Protein AF-A0A958TNN3-F1 (afdb_monomer)

Solvent-accessible surface area (backbone atoms only — not comparable to full-atom values): 6630 Å² total; per-residue (Å²): 135,54,56,41,60,51,41,46,72,66,42,36,44,58,46,66,80,35,50,41,25,40,61,82,71,42,80,52,83,67,46,74,54,96,65,34,37,30,44,76,49,73,56,97,86,42,83,44,62,35,40,52,51,54,35,38,40,34,75,74,53,40,75,60,59,73,69,31,74,46,78,38,40,76,84,70,42,66,66,56,28,19,56,88,32,54,47,78,39,71,57,90,70,75,82,78,76,78,75,76,73,80,76,81,81,79,82,81,133

Secondary structure (DSSP, 8-state):
--HHHHHHHTT-EE-TTS-EE-TTSPBPPPEEETTEEEEEEEETTEEEEEEHHHHHHHHHHGGGGGSEEEEEETTS-SS---TTTEEEEE----------PPP------

Sequence (109 aa):
MRNEEFAYREGFRVTREGKVYSDKNLPLSVCSDNKKERIYFYINGLRNYFYTGRLQAYQKYGKKLYDVRYIVYKNRDVTDCSYDNIGLKPNYGIKQVIINKPEEVAFER

Structure (mmCIF, N/CA/C/O backbone):
data_AF-A0A958TNN3-F1
#
_entry.id   AF-A0A958TNN3-F1
#
loop_
_atom_site.group_PDB
_atom_site.id
_atom_site.type_symbol
_atom_site.label_atom_id
_atom_site.label_alt_id
_atom_site.label_comp_id
_atom_site.label_asym_id
_atom_site.label_entity_id
_atom_site.label_seq_id
_atom_site.pdbx_PDB_ins_code
_atom_site.Cartn_x
_atom_site.Cartn_y
_atom_site.Cartn_z
_atom_site.occupancy
_atom_site.B_iso_or_equiv
_atom_site.auth_seq_id
_atom_site.auth_comp_id
_atom_site.auth_asym_id
_atom_site.auth_atom_id
_atom_site.pdbx_PDB_model_num
ATOM 1 N N . MET A 1 1 ? -4.807 -13.871 7.042 1.00 76.44 1 MET A N 1
ATOM 2 C CA . MET A 1 1 ? -5.002 -12.696 6.163 1.00 76.44 1 MET A CA 1
ATOM 3 C C . MET A 1 1 ? -3.866 -11.725 6.419 1.00 76.44 1 MET A C 1
ATOM 5 O O . MET A 1 1 ? -3.532 -11.547 7.584 1.00 76.44 1 MET A O 1
ATOM 9 N N . ARG A 1 2 ? -3.224 -11.165 5.385 1.00 90.38 2 ARG A N 1
ATOM 10 C CA . ARG A 1 2 ? -2.142 -10.180 5.590 1.00 90.38 2 ARG A CA 1
ATOM 11 C C . ARG A 1 2 ? -2.707 -8.767 5.742 1.00 90.38 2 ARG A C 1
ATOM 13 O O . ARG A 1 2 ? -3.801 -8.486 5.262 1.00 90.38 2 ARG A O 1
ATOM 20 N N . ASN A 1 3 ? -1.941 -7.878 6.371 1.00 93.31 3 ASN A N 1
ATOM 21 C CA . ASN A 1 3 ? -2.390 -6.524 6.706 1.00 93.31 3 ASN A CA 1
ATOM 22 C C . ASN A 1 3 ? -2.782 -5.700 5.471 1.00 93.31 3 ASN A C 1
ATOM 24 O O . ASN A 1 3 ? -3.783 -4.998 5.522 1.00 93.31 3 ASN A O 1
ATOM 28 N N . GLU A 1 4 ? -2.057 -5.813 4.353 1.00 94.12 4 GLU A N 1
ATOM 29 C CA . GLU A 1 4 ? -2.420 -5.137 3.097 1.00 94.12 4 GLU A CA 1
ATOM 30 C C . GLU A 1 4 ? -3.733 -5.641 2.471 1.00 94.12 4 GLU A C 1
ATOM 32 O O . GLU A 1 4 ? -4.488 -4.845 1.924 1.00 94.12 4 GLU A O 1
ATOM 37 N N . GLU A 1 5 ? -4.026 -6.940 2.572 1.00 95.44 5 GLU A N 1
ATOM 38 C CA . GLU A 1 5 ? -5.279 -7.524 2.071 1.00 95.44 5 GLU A CA 1
ATOM 39 C C . GLU A 1 5 ? -6.456 -7.085 2.934 1.00 95.44 5 GLU A C 1
ATOM 41 O O . GLU A 1 5 ? -7.492 -6.685 2.406 1.00 95.44 5 GLU A O 1
ATOM 46 N N . PHE A 1 6 ? -6.271 -7.095 4.256 1.00 94.50 6 PHE A N 1
ATOM 47 C CA . PHE A 1 6 ? -7.255 -6.557 5.184 1.00 94.50 6 PHE A CA 1
ATOM 48 C C . PHE A 1 6 ? -7.507 -5.073 4.902 1.00 94.50 6 PHE A C 1
ATOM 50 O O . PHE A 1 6 ? -8.640 -4.696 4.641 1.00 94.50 6 PHE A O 1
ATOM 57 N N . ALA A 1 7 ? -6.461 -4.243 4.863 1.00 93.75 7 ALA A N 1
ATOM 58 C CA . ALA A 1 7 ? -6.592 -2.810 4.610 1.00 93.75 7 ALA A CA 1
ATOM 59 C C . ALA A 1 7 ? -7.303 -2.518 3.279 1.00 93.75 7 ALA A C 1
ATOM 61 O O . ALA A 1 7 ? -8.204 -1.684 3.230 1.00 93.75 7 ALA A O 1
ATOM 62 N N . TYR A 1 8 ? -6.960 -3.241 2.208 1.00 95.31 8 TYR A N 1
ATOM 63 C CA . TYR A 1 8 ? -7.662 -3.105 0.935 1.00 95.31 8 TYR A CA 1
ATOM 64 C C . TYR A 1 8 ? -9.148 -3.473 1.053 1.00 95.31 8 TYR A C 1
ATOM 66 O O . TYR A 1 8 ? -10.007 -2.767 0.521 1.00 95.31 8 TYR A O 1
ATOM 74 N N . ARG A 1 9 ? -9.481 -4.547 1.772 1.00 94.62 9 ARG A N 1
ATOM 75 C CA . ARG A 1 9 ? -10.875 -4.940 2.002 1.00 94.62 9 ARG A CA 1
ATOM 76 C C . ARG A 1 9 ? -11.646 -3.905 2.822 1.00 94.62 9 ARG A C 1
ATOM 78 O O . ARG A 1 9 ? -12.781 -3.610 2.473 1.00 94.62 9 ARG A O 1
ATOM 85 N N . GLU A 1 10 ? -11.019 -3.318 3.837 1.00 91.75 10 GLU A N 1
ATOM 86 C CA . GLU A 1 10 ? -11.618 -2.261 4.663 1.00 91.75 10 GLU A CA 1
ATOM 87 C C . GLU A 1 10 ? -11.725 -0.908 3.937 1.00 91.75 10 GLU A C 1
ATOM 89 O O . GLU A 1 10 ? -12.218 0.050 4.511 1.00 91.75 10 GLU A O 1
ATOM 94 N N . GLY A 1 11 ? -11.279 -0.802 2.680 1.00 93.94 11 GLY A N 1
ATOM 95 C CA . GLY A 1 11 ? -11.476 0.396 1.858 1.00 93.94 11 GLY A CA 1
ATOM 96 C C . GLY A 1 11 ? -10.268 1.325 1.758 1.00 93.94 11 GLY A C 1
ATOM 97 O O . GLY A 1 11 ? -10.347 2.330 1.059 1.00 93.94 11 GLY A O 1
ATOM 98 N N . PHE A 1 12 ? -9.124 0.984 2.356 1.00 94.50 12 PHE A N 1
ATOM 99 C CA . PHE A 1 12 ? -7.901 1.765 2.162 1.00 94.50 12 PHE A CA 1
ATOM 100 C C . PHE A 1 12 ? -7.426 1.654 0.715 1.00 94.50 12 PHE A C 1
ATOM 102 O O . PHE A 1 12 ? -7.398 0.562 0.131 1.00 94.50 12 PHE A O 1
ATOM 109 N N . ARG A 1 13 ? -7.029 2.783 0.129 1.00 95.62 13 ARG A N 1
ATOM 110 C CA . ARG A 1 13 ? -6.560 2.852 -1.257 1.00 95.62 13 ARG A CA 1
ATOM 111 C C . ARG A 1 13 ? -5.266 3.635 -1.371 1.00 95.62 13 ARG A C 1
ATOM 113 O O . ARG A 1 13 ? -5.015 4.553 -0.597 1.00 95.62 13 ARG A O 1
ATOM 120 N N . VAL A 1 14 ? -4.457 3.277 -2.362 1.00 95.62 14 VAL A N 1
ATOM 121 C CA . VAL A 1 14 ? -3.286 4.059 -2.780 1.00 95.62 14 VAL A CA 1
ATOM 122 C C . VAL A 1 14 ? -3.538 4.609 -4.181 1.00 95.62 14 VAL A C 1
ATOM 124 O O . VAL A 1 14 ? -3.991 3.872 -5.059 1.00 95.62 14 VAL A O 1
ATOM 127 N N . THR A 1 15 ? -3.285 5.897 -4.400 1.00 96.19 15 THR A N 1
ATOM 128 C CA . THR A 1 15 ? -3.455 6.517 -5.721 1.00 96.19 15 THR A CA 1
ATOM 129 C C . THR A 1 15 ? -2.345 6.100 -6.682 1.00 96.19 15 THR A C 1
ATOM 131 O O . THR A 1 15 ? -1.383 5.417 -6.313 1.00 96.19 15 THR A O 1
ATOM 134 N N . ARG A 1 16 ? -2.449 6.518 -7.949 1.00 96.12 16 ARG A N 1
ATOM 135 C CA . ARG A 1 16 ? -1.391 6.258 -8.934 1.00 96.12 16 ARG A CA 1
ATOM 136 C C . ARG A 1 16 ? -0.070 6.919 -8.549 1.00 96.12 16 ARG A C 1
ATOM 138 O O . ARG A 1 16 ? 0.980 6.358 -8.834 1.00 9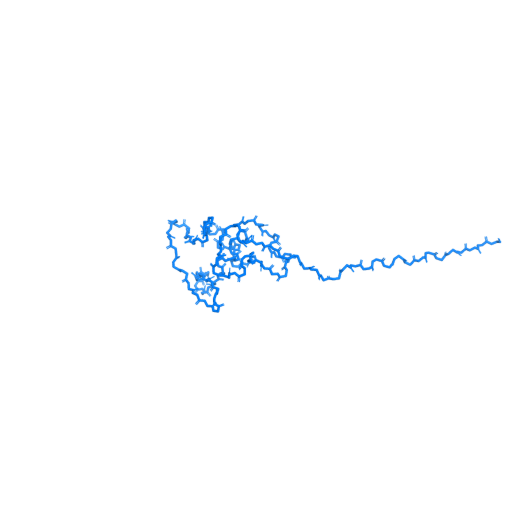6.12 16 ARG A O 1
ATOM 145 N N . GLU A 1 17 ? -0.127 8.042 -7.848 1.00 95.00 17 GLU A N 1
ATOM 146 C CA . GLU A 1 17 ? 1.014 8.835 -7.385 1.00 95.00 17 GLU A CA 1
ATOM 147 C C . GLU A 1 17 ? 1.592 8.328 -6.054 1.00 95.00 17 GLU A C 1
ATOM 149 O O . GLU A 1 17 ? 2.576 8.876 -5.575 1.00 95.00 17 GLU A O 1
ATOM 154 N N . GLY A 1 18 ? 0.994 7.300 -5.436 1.00 92.62 18 GLY A N 1
ATOM 155 C CA . GLY A 1 18 ? 1.485 6.723 -4.180 1.00 92.62 18 GLY A CA 1
ATOM 156 C C . GLY A 1 18 ? 0.881 7.321 -2.905 1.00 92.62 18 GLY A C 1
ATOM 157 O O . GLY A 1 18 ? 1.323 6.974 -1.815 1.00 92.62 18 GLY A O 1
ATOM 158 N N . LYS A 1 19 ? -0.149 8.174 -2.998 1.00 93.06 19 LYS A N 1
ATOM 159 C CA . LYS A 1 19 ? -0.817 8.752 -1.817 1.00 93.06 19 LYS A CA 1
ATOM 160 C C . LYS A 1 19 ? -1.828 7.780 -1.220 1.00 93.06 19 LYS A C 1
ATOM 162 O O . LYS A 1 19 ? -2.573 7.148 -1.964 1.00 93.06 19 LYS A O 1
ATOM 167 N N . VAL A 1 20 ? -1.894 7.686 0.109 1.00 93.38 20 VAL A N 1
ATOM 168 C CA . VAL A 1 20 ? -2.822 6.779 0.806 1.00 93.38 20 VAL A CA 1
ATOM 169 C C . VAL A 1 20 ? -4.090 7.505 1.233 1.00 93.38 20 VAL A C 1
ATOM 171 O O . VAL A 1 20 ? -4.030 8.599 1.789 1.00 93.38 20 VAL A O 1
ATOM 174 N N . TYR A 1 21 ? -5.226 6.852 1.022 1.00 94.31 21 TYR A N 1
ATOM 175 C CA . TYR A 1 21 ? -6.543 7.287 1.460 1.00 94.31 21 TYR A CA 1
ATOM 176 C C . TYR A 1 21 ? -7.188 6.207 2.329 1.00 94.31 21 TYR A C 1
ATOM 178 O O . TYR A 1 21 ? -7.007 5.009 2.084 1.00 94.31 21 TYR A O 1
ATOM 186 N N . SER A 1 22 ? -7.922 6.630 3.358 1.00 91.25 22 SER A N 1
ATOM 187 C CA . SER A 1 22 ? -8.736 5.726 4.171 1.00 91.25 22 SER A CA 1
ATOM 188 C C . SER A 1 22 ? -10.012 5.301 3.435 1.00 91.25 22 SER A C 1
ATOM 190 O O . SER A 1 22 ? -10.346 5.826 2.374 1.00 91.25 22 SER A O 1
ATOM 192 N N . ASP A 1 23 ? -10.755 4.392 4.055 1.00 88.56 23 ASP A N 1
ATOM 193 C CA . ASP A 1 23 ? -12.129 3.992 3.719 1.00 88.56 23 ASP A CA 1
ATOM 194 C C . ASP A 1 23 ? -13.105 5.159 3.465 1.00 88.56 23 ASP A C 1
ATOM 196 O O . ASP A 1 23 ? -14.029 5.051 2.663 1.00 88.56 23 ASP A O 1
ATOM 200 N N . LYS A 1 24 ? -12.877 6.300 4.120 1.00 89.44 24 LYS A N 1
ATOM 201 C CA . LYS A 1 24 ? -13.671 7.532 4.015 1.00 89.44 24 LYS A CA 1
ATOM 202 C C . LYS A 1 24 ? -13.140 8.512 2.969 1.00 89.44 24 LYS A C 1
ATOM 204 O O . LYS A 1 24 ? -13.526 9.677 2.985 1.00 89.44 24 LYS A O 1
ATOM 209 N N . ASN A 1 25 ? -12.228 8.081 2.094 1.00 87.44 25 ASN A N 1
ATOM 210 C CA . ASN A 1 25 ? -11.525 8.944 1.139 1.00 87.44 25 ASN A CA 1
ATOM 211 C C . ASN A 1 25 ? -10.800 10.130 1.802 1.00 87.44 25 ASN A C 1
ATOM 213 O O . ASN A 1 25 ? -10.609 11.178 1.185 1.00 87.44 25 ASN A O 1
ATOM 217 N N . LEU A 1 26 ? -10.358 9.966 3.050 1.00 89.69 26 LEU A N 1
ATOM 218 C CA . LEU A 1 26 ? -9.529 10.958 3.726 1.00 89.69 26 LEU A CA 1
ATOM 219 C C . LEU A 1 26 ? -8.052 10.663 3.452 1.00 89.69 26 LEU A C 1
ATOM 221 O O . LEU A 1 26 ? -7.642 9.509 3.610 1.00 89.69 26 LEU A O 1
ATOM 225 N N . PRO A 1 27 ? -7.245 11.664 3.057 1.00 89.88 27 PRO A N 1
ATOM 226 C CA . PRO A 1 27 ? -5.815 11.467 2.881 1.00 89.88 27 PRO A CA 1
ATOM 227 C C . PRO A 1 27 ? -5.178 11.122 4.229 1.00 89.88 27 PRO A C 1
ATOM 229 O O . PRO A 1 27 ? -5.442 11.773 5.242 1.00 89.88 27 PRO A O 1
ATOM 232 N N . LEU A 1 28 ? -4.336 10.094 4.242 1.00 89.56 28 LEU A N 1
ATOM 233 C CA . LEU A 1 28 ? -3.627 9.658 5.437 1.00 89.56 28 LEU A CA 1
ATOM 234 C C . LEU A 1 28 ? -2.175 10.116 5.393 1.00 89.56 28 LEU A C 1
ATOM 236 O O . LEU A 1 28 ? -1.465 9.898 4.411 1.00 89.56 28 LEU A O 1
ATOM 240 N N . SER A 1 29 ? -1.720 10.693 6.501 1.00 81.44 29 SER A N 1
ATOM 241 C CA . SER A 1 29 ? -0.303 10.961 6.712 1.00 81.44 29 SER A CA 1
ATOM 242 C C . SER A 1 29 ? 0.445 9.648 6.920 1.00 81.44 29 SER A C 1
ATOM 244 O O . SER A 1 29 ? 0.087 8.834 7.773 1.00 81.44 29 SER A O 1
ATOM 246 N N . VAL A 1 30 ? 1.505 9.454 6.144 1.00 82.75 30 VAL A N 1
ATOM 247 C CA . VAL A 1 30 ? 2.400 8.304 6.267 1.00 82.75 30 VAL A CA 1
ATOM 248 C C . VAL A 1 30 ? 3.439 8.556 7.354 1.00 82.75 30 VAL A C 1
ATOM 250 O O . VAL A 1 30 ? 4.014 9.639 7.454 1.00 82.75 30 VAL A O 1
ATOM 253 N N . CYS A 1 31 ? 3.720 7.540 8.166 1.00 79.69 31 CYS A N 1
ATOM 254 C CA . CYS A 1 31 ? 4.904 7.550 9.014 1.00 79.69 31 CYS A CA 1
ATOM 255 C C . CYS A 1 31 ? 6.057 6.920 8.232 1.00 79.69 31 CYS A C 1
ATOM 257 O O . CYS A 1 31 ? 5.921 5.795 7.751 1.00 79.69 31 CYS A O 1
ATOM 259 N N . SER A 1 32 ? 7.198 7.599 8.136 1.00 78.25 32 SER A N 1
ATOM 260 C CA . SER A 1 32 ? 8.409 6.992 7.578 1.00 78.25 32 SER A CA 1
ATOM 261 C C . SER A 1 32 ? 9.151 6.218 8.667 1.00 78.25 32 SER A C 1
ATOM 263 O O . SER A 1 32 ? 9.405 6.743 9.749 1.00 78.25 32 SER A O 1
ATOM 265 N N . ASP A 1 33 ? 9.479 4.959 8.398 1.00 74.12 33 ASP A N 1
ATOM 266 C CA . ASP A 1 33 ? 10.366 4.143 9.226 1.00 74.12 33 ASP A CA 1
ATOM 267 C C . ASP A 1 33 ? 11.356 3.414 8.322 1.00 74.12 33 ASP A C 1
ATOM 269 O O . ASP A 1 33 ? 10.951 2.723 7.386 1.00 74.12 33 ASP A O 1
ATOM 273 N N . ASN A 1 34 ? 12.656 3.585 8.567 1.00 73.38 34 ASN A N 1
ATOM 274 C CA . ASN A 1 34 ? 13.716 3.039 7.714 1.00 73.38 34 ASN A CA 1
ATOM 275 C C . ASN A 1 34 ? 13.502 3.344 6.215 1.00 73.38 34 ASN A C 1
ATOM 277 O O . ASN A 1 34 ? 13.676 2.473 5.360 1.00 73.38 34 ASN A O 1
ATOM 281 N N . LYS A 1 35 ? 13.094 4.586 5.906 1.00 80.19 35 LYS A N 1
ATOM 282 C CA . LYS A 1 35 ? 12.750 5.081 4.556 1.00 80.19 35 LYS A CA 1
ATOM 283 C C . LYS A 1 35 ? 11.522 4.420 3.919 1.00 80.19 35 LYS A C 1
ATOM 285 O O . LYS A 1 35 ? 11.262 4.639 2.745 1.00 80.19 35 LYS A O 1
ATOM 290 N N . LYS A 1 36 ? 10.762 3.610 4.654 1.00 81.12 36 LYS A N 1
ATOM 291 C CA . LYS A 1 36 ? 9.523 3.008 4.160 1.00 81.12 36 LYS A CA 1
ATOM 292 C C . LYS A 1 36 ? 8.332 3.693 4.794 1.00 81.12 36 LYS A C 1
ATOM 294 O O . LYS A 1 36 ? 8.241 3.813 6.013 1.00 81.12 36 LYS A O 1
ATOM 299 N N . GLU A 1 37 ? 7.390 4.074 3.953 1.00 87.06 37 GLU A N 1
ATOM 300 C CA . GLU A 1 37 ? 6.124 4.636 4.391 1.00 87.06 37 GLU A CA 1
ATOM 301 C C . GLU A 1 37 ? 5.221 3.537 4.952 1.00 87.06 37 GLU A C 1
ATOM 303 O O . GLU A 1 37 ? 4.961 2.529 4.285 1.00 87.06 37 GLU A O 1
ATOM 308 N N . ARG A 1 38 ? 4.749 3.721 6.188 1.00 90.00 38 ARG A N 1
ATOM 309 C CA . ARG A 1 38 ? 3.787 2.837 6.848 1.00 90.00 38 ARG A CA 1
ATOM 310 C C . ARG A 1 38 ? 2.580 3.605 7.366 1.00 90.00 38 ARG A C 1
ATOM 312 O O . ARG A 1 38 ? 2.690 4.752 7.798 1.00 90.00 38 ARG A O 1
ATOM 319 N N . ILE A 1 39 ? 1.450 2.913 7.380 1.00 90.62 39 ILE A N 1
ATOM 320 C CA . ILE A 1 39 ? 0.184 3.378 7.940 1.00 90.62 39 ILE A CA 1
ATOM 321 C C . ILE A 1 39 ? -0.222 2.430 9.054 1.00 90.62 39 ILE A C 1
ATOM 323 O O . ILE A 1 39 ? -0.161 1.209 8.889 1.00 90.62 39 ILE A O 1
ATOM 327 N N . TYR A 1 40 ? -0.635 3.003 10.180 1.00 90.81 40 TYR A N 1
ATOM 328 C CA . TYR A 1 40 ? -1.184 2.259 11.303 1.00 90.81 40 TYR A CA 1
ATOM 329 C C . TYR A 1 40 ? -2.704 2.216 11.231 1.00 90.81 40 TYR A C 1
ATOM 331 O O . TYR A 1 40 ? -3.350 3.192 10.863 1.00 90.81 40 TYR A O 1
ATOM 339 N N . PHE A 1 41 ? -3.265 1.086 11.629 1.00 88.62 41 PHE A N 1
ATOM 340 C CA . PHE A 1 41 ? -4.700 0.882 11.750 1.00 88.62 41 PHE A CA 1
ATOM 341 C C . PHE A 1 41 ? -4.970 -0.095 12.895 1.00 88.62 41 PHE A C 1
ATOM 343 O O . PHE A 1 41 ? -4.053 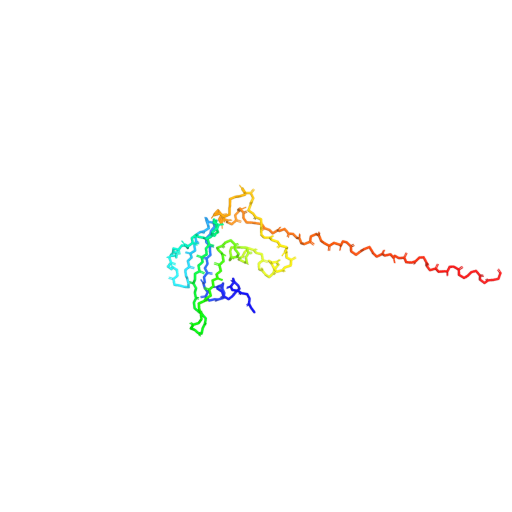-0.760 13.378 1.00 88.62 41 PHE A O 1
ATOM 350 N N . TYR A 1 42 ? -6.213 -0.172 13.358 1.00 88.62 42 TYR A N 1
ATOM 351 C CA . TYR A 1 42 ? -6.585 -1.042 14.470 1.00 88.62 42 TYR A CA 1
ATOM 352 C C . TYR A 1 42 ? -7.461 -2.189 13.977 1.00 88.62 42 TYR A C 1
ATOM 354 O O . TYR A 1 42 ? -8.395 -1.974 13.211 1.00 88.62 42 TYR A O 1
ATOM 362 N N . ILE A 1 43 ? -7.162 -3.401 14.440 1.00 86.19 43 ILE A N 1
ATOM 363 C CA . ILE A 1 43 ? -7.999 -4.590 14.245 1.00 86.19 43 ILE A CA 1
ATOM 364 C C . ILE A 1 43 ? -8.330 -5.112 15.636 1.00 86.19 43 ILE A C 1
ATOM 366 O O . ILE A 1 43 ? -7.416 -5.480 16.370 1.00 86.19 43 ILE A O 1
ATOM 370 N N . ASN A 1 44 ? -9.610 -5.133 16.014 1.00 88.25 44 ASN A N 1
ATOM 371 C CA . ASN A 1 44 ? -10.062 -5.619 17.327 1.00 88.25 44 ASN A CA 1
ATOM 372 C C . ASN A 1 44 ? -9.274 -5.003 18.505 1.00 88.25 44 ASN A C 1
ATOM 374 O O . ASN A 1 44 ? -8.845 -5.704 19.415 1.00 88.25 44 ASN A O 1
ATOM 378 N N . GLY A 1 45 ? -9.008 -3.693 18.446 1.00 88.56 45 GLY A N 1
ATOM 379 C CA . GLY A 1 45 ? -8.239 -2.968 19.467 1.00 88.56 45 GLY A CA 1
ATOM 380 C C . GLY A 1 45 ? -6.715 -3.132 19.392 1.00 88.56 45 GLY A C 1
ATOM 381 O O . GLY A 1 45 ? -5.995 -2.410 20.075 1.00 88.56 45 GLY A O 1
ATOM 382 N N . LEU A 1 46 ? -6.192 -4.007 18.530 1.00 91.44 46 LEU A N 1
ATOM 383 C CA . LEU A 1 46 ? -4.753 -4.202 18.346 1.00 91.44 46 LEU A CA 1
ATOM 384 C C . LEU A 1 46 ? -4.209 -3.316 17.224 1.00 91.44 46 LEU A C 1
ATOM 386 O O . LEU A 1 46 ? -4.742 -3.297 16.109 1.00 91.44 46 LEU A O 1
ATOM 390 N N . ARG A 1 47 ? -3.108 -2.609 17.505 1.00 91.81 47 ARG A N 1
ATOM 391 C CA . ARG A 1 47 ? -2.429 -1.755 16.525 1.00 91.81 47 ARG A CA 1
ATOM 392 C C . ARG A 1 47 ? -1.678 -2.610 15.505 1.00 91.8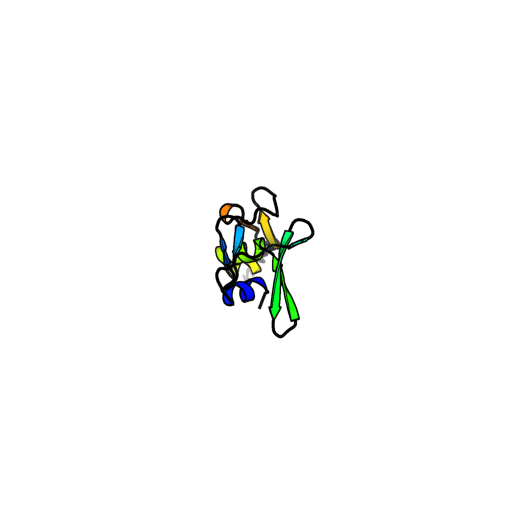1 47 ARG A C 1
ATOM 394 O O . ARG A 1 47 ? -0.724 -3.305 15.836 1.00 91.81 47 ARG A O 1
ATOM 401 N N . ASN A 1 48 ? -2.081 -2.494 14.252 1.00 91.69 48 ASN A N 1
ATOM 402 C CA . ASN A 1 48 ? -1.476 -3.130 13.092 1.00 91.69 48 ASN A CA 1
ATOM 403 C C . ASN A 1 48 ? -0.906 -2.066 12.153 1.00 91.69 48 ASN A C 1
ATOM 405 O O . ASN A 1 48 ? -1.161 -0.871 12.313 1.00 91.69 48 ASN A O 1
ATOM 409 N N . TYR A 1 49 ? -0.106 -2.489 11.176 1.00 92.50 49 TYR A N 1
ATOM 410 C CA . TYR A 1 49 ? 0.401 -1.592 10.145 1.00 92.50 49 TYR A CA 1
ATOM 411 C C . TYR A 1 49 ? 0.569 -2.294 8.803 1.00 92.50 49 TYR A C 1
ATOM 413 O O . TYR A 1 49 ? 0.766 -3.509 8.738 1.00 92.50 49 TYR A O 1
ATOM 421 N N . PHE A 1 50 ? 0.530 -1.518 7.729 1.00 92.56 50 PHE A N 1
ATOM 422 C CA . PHE A 1 50 ? 0.969 -1.945 6.405 1.00 92.56 50 PHE A CA 1
ATOM 423 C C . PHE A 1 50 ? 1.927 -0.904 5.824 1.00 92.56 50 PHE A C 1
ATOM 425 O O . PHE A 1 50 ? 1.903 0.263 6.211 1.00 92.56 50 PHE A O 1
ATOM 432 N N . TYR A 1 51 ? 2.776 -1.331 4.891 1.00 93.94 51 TYR A N 1
ATOM 433 C CA . TYR A 1 51 ? 3.612 -0.415 4.114 1.00 93.94 51 TYR A CA 1
ATOM 434 C C . TYR A 1 51 ? 2.857 0.061 2.875 1.00 93.94 51 TYR A C 1
ATOM 436 O O . TYR A 1 51 ? 2.246 -0.767 2.193 1.00 93.94 51 TYR A O 1
ATOM 444 N N . THR A 1 52 ? 2.956 1.347 2.534 1.00 94.75 52 THR A N 1
ATOM 445 C CA . THR A 1 52 ? 2.291 1.937 1.359 1.00 94.75 52 THR A CA 1
ATOM 446 C C . THR A 1 52 ? 2.611 1.156 0.084 1.00 94.75 52 THR A C 1
ATOM 448 O O . THR A 1 52 ? 1.707 0.729 -0.632 1.00 94.75 52 THR A O 1
ATOM 451 N N . GLY A 1 53 ? 3.891 0.836 -0.139 1.00 94.50 53 GLY A N 1
ATOM 452 C CA . GLY A 1 53 ? 4.318 0.043 -1.294 1.00 94.50 53 GLY A CA 1
ATOM 453 C C . GLY A 1 53 ? 3.734 -1.376 -1.326 1.00 94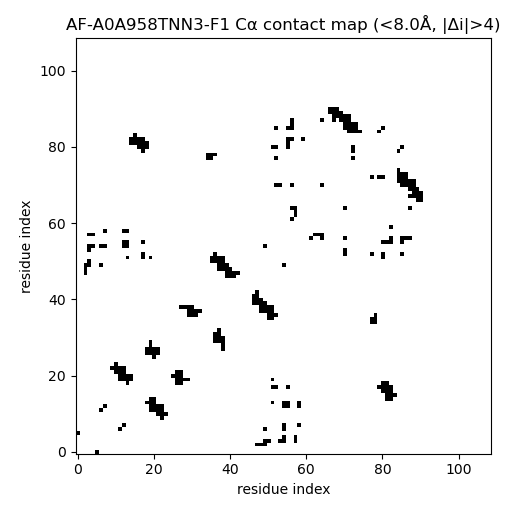.50 53 GLY A C 1
ATOM 454 O O . GLY A 1 53 ? 3.449 -1.893 -2.404 1.00 94.50 53 GLY A O 1
ATOM 455 N N . ARG A 1 54 ? 3.487 -2.004 -0.162 1.00 94.75 54 ARG A N 1
ATOM 456 C CA . ARG A 1 54 ? 2.814 -3.318 -0.095 1.00 94.75 54 ARG A CA 1
ATOM 457 C C . ARG A 1 54 ? 1.342 -3.219 -0.452 1.00 94.75 54 ARG A C 1
ATOM 459 O O . ARG A 1 54 ? 0.865 -4.072 -1.195 1.00 94.75 54 ARG A O 1
ATOM 466 N N . LEU A 1 55 ? 0.648 -2.194 0.044 1.00 96.12 55 LEU A N 1
ATOM 467 C CA . LEU A 1 55 ? -0.741 -1.960 -0.331 1.00 9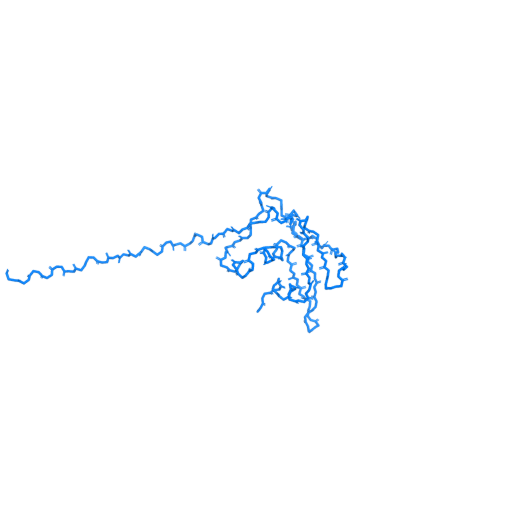6.12 55 LEU A CA 1
ATOM 468 C C . LEU A 1 55 ? -0.835 -1.694 -1.837 1.00 96.12 55 LEU A C 1
ATOM 470 O O . LEU A 1 55 ? -1.592 -2.382 -2.510 1.00 96.12 55 LEU A O 1
ATOM 474 N N . GLN A 1 56 ? 0.011 -0.821 -2.396 1.00 96.69 56 GLN A N 1
ATOM 475 C CA . GLN A 1 56 ? 0.032 -0.552 -3.838 1.00 96.69 56 GLN A CA 1
ATOM 476 C C . GLN A 1 56 ? 0.321 -1.807 -4.673 1.00 96.69 56 GLN A C 1
ATOM 478 O O . GLN A 1 56 ? -0.341 -2.058 -5.682 1.00 96.69 56 GLN A O 1
ATOM 483 N N . ALA A 1 57 ? 1.273 -2.639 -4.243 1.00 96.62 57 ALA A N 1
ATOM 484 C CA . ALA A 1 57 ? 1.554 -3.907 -4.905 1.00 96.62 57 ALA A CA 1
ATOM 485 C C . ALA A 1 57 ? 0.358 -4.870 -4.840 1.00 96.62 57 ALA A C 1
ATOM 487 O O . ALA A 1 57 ? 0.067 -5.537 -5.832 1.00 96.62 57 ALA A O 1
ATOM 488 N N . TYR A 1 58 ? -0.360 -4.922 -3.714 1.00 96.94 58 TYR A N 1
ATOM 489 C CA . TYR A 1 58 ? -1.578 -5.721 -3.590 1.00 96.94 58 TYR A CA 1
ATOM 490 C C . TYR A 1 58 ? -2.695 -5.195 -4.501 1.00 96.94 58 TYR A C 1
ATOM 492 O O . TYR A 1 58 ? -3.319 -5.988 -5.195 1.00 96.94 58 TYR A O 1
ATOM 500 N N . GLN A 1 59 ? -2.898 -3.876 -4.596 1.00 96.38 59 GLN A N 1
ATOM 501 C CA . GLN A 1 59 ? -3.871 -3.302 -5.539 1.00 96.38 59 GLN A CA 1
ATOM 502 C C . GLN A 1 59 ? -3.552 -3.671 -6.993 1.00 96.38 59 GLN A C 1
ATOM 504 O O . GLN A 1 59 ? -4.450 -3.949 -7.781 1.00 96.38 59 GLN A O 1
ATOM 509 N N . LYS A 1 60 ? -2.264 -3.664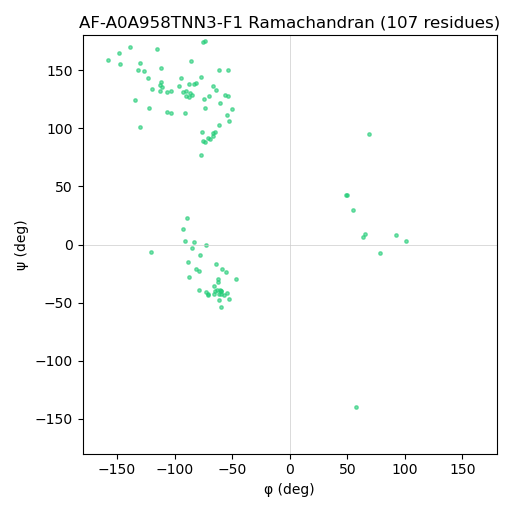 -7.353 1.00 96.56 60 LYS A N 1
ATOM 510 C CA . LYS A 1 60 ? -1.800 -3.897 -8.725 1.00 96.56 60 LYS A CA 1
ATOM 511 C C . LYS A 1 60 ? -1.783 -5.371 -9.125 1.00 96.56 60 LYS A C 1
ATOM 513 O O . LYS A 1 60 ? -2.092 -5.697 -10.267 1.00 96.56 60 LYS A O 1
ATOM 518 N N . TYR A 1 61 ? -1.381 -6.253 -8.213 1.00 95.94 61 TYR A N 1
ATOM 519 C CA . TYR A 1 61 ? -1.089 -7.657 -8.519 1.00 95.94 61 TYR A CA 1
ATOM 520 C C . TYR A 1 61 ? -1.953 -8.658 -7.740 1.00 95.94 61 TYR A C 1
ATOM 522 O O . TYR A 1 61 ? -1.878 -9.864 -7.990 1.00 95.94 61 TYR A O 1
ATOM 530 N N . GLY A 1 62 ? -2.763 -8.185 -6.793 1.00 95.38 62 GLY A N 1
ATOM 531 C CA . GLY A 1 62 ? -3.568 -9.016 -5.908 1.00 95.38 62 GLY A CA 1
ATOM 532 C C . GLY A 1 62 ? -2.716 -9.999 -5.108 1.00 95.38 62 GLY A C 1
ATOM 533 O O . GLY A 1 62 ? -1.603 -9.702 -4.663 1.00 95.38 62 GLY A O 1
ATOM 534 N N . LYS A 1 63 ? -3.232 -11.223 -4.968 1.00 93.88 63 LYS A N 1
ATOM 535 C CA . LYS A 1 63 ? -2.596 -12.297 -4.191 1.00 93.88 63 LYS A CA 1
ATOM 536 C C . LYS A 1 63 ? -1.246 -12.766 -4.749 1.00 93.88 63 LYS A C 1
ATOM 538 O O . LYS A 1 63 ? -0.469 -13.323 -3.982 1.00 93.88 63 LYS A O 1
ATOM 543 N N . LYS A 1 64 ? -0.902 -12.453 -6.011 1.00 92.12 64 LYS A N 1
ATOM 544 C CA . LYS A 1 64 ? 0.429 -12.748 -6.592 1.00 92.12 64 LYS A CA 1
ATOM 545 C C . LYS A 1 64 ? 1.574 -12.091 -5.813 1.00 92.12 64 LYS A C 1
ATOM 547 O O . LYS A 1 64 ? 2.710 -12.547 -5.881 1.00 92.12 64 LYS A O 1
ATOM 552 N N . LEU A 1 65 ? 1.287 -11.036 -5.041 1.00 93.12 65 LEU A N 1
ATOM 553 C CA . LEU A 1 65 ? 2.233 -10.437 -4.095 1.00 93.12 65 LEU A CA 1
ATOM 554 C C . LEU A 1 65 ? 2.787 -11.454 -3.072 1.00 93.12 65 LEU A C 1
ATOM 556 O O . LEU A 1 65 ? 3.848 -11.225 -2.492 1.00 93.12 65 LEU A O 1
ATOM 560 N N . TYR A 1 66 ? 2.078 -12.550 -2.806 1.00 91.25 66 TYR A N 1
ATOM 561 C CA . TYR A 1 66 ? 2.472 -13.531 -1.793 1.00 91.25 66 TYR A CA 1
ATOM 562 C C . TYR A 1 66 ? 3.390 -14.628 -2.329 1.00 91.25 66 TYR A C 1
ATOM 564 O O . TYR A 1 66 ? 4.088 -15.250 -1.532 1.00 91.25 66 TYR A O 1
ATOM 572 N N . ASP A 1 67 ? 3.478 -14.768 -3.651 1.00 89.50 67 ASP A N 1
ATOM 573 C CA . ASP A 1 67 ? 4.332 -15.751 -4.329 1.00 89.50 67 ASP A CA 1
ATOM 574 C C . ASP A 1 67 ? 5.730 -15.192 -4.649 1.00 89.50 67 ASP A C 1
ATOM 576 O O . ASP A 1 67 ? 6.561 -15.839 -5.293 1.00 89.50 67 ASP A O 1
ATOM 580 N N . VAL A 1 68 ? 6.009 -13.954 -4.230 1.00 88.31 68 VAL A N 1
ATOM 581 C CA . VAL A 1 68 ? 7.253 -13.252 -4.547 1.00 88.31 68 VAL A CA 1
ATOM 582 C C . VAL A 1 68 ? 8.136 -13.035 -3.332 1.00 88.31 68 VAL A C 1
ATOM 584 O O . VAL A 1 68 ? 7.670 -12.891 -2.202 1.00 88.31 68 VAL A O 1
ATOM 587 N N . ARG A 1 69 ? 9.449 -12.965 -3.576 1.00 84.50 69 ARG A N 1
ATOM 588 C CA . ARG A 1 69 ? 10.438 -12.774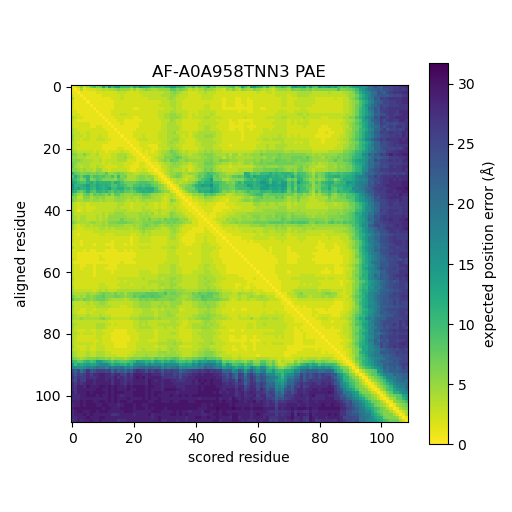 -2.509 1.00 84.50 69 ARG A CA 1
ATOM 589 C C . ARG A 1 69 ? 10.404 -11.351 -1.956 1.00 84.50 69 ARG A C 1
ATOM 591 O O . ARG A 1 69 ? 10.534 -11.152 -0.752 1.00 84.50 69 ARG A O 1
ATOM 598 N N . TYR A 1 70 ? 10.265 -10.361 -2.837 1.00 88.56 70 TYR A N 1
ATOM 599 C CA . TYR A 1 70 ? 10.172 -8.950 -2.468 1.00 88.56 70 TYR A CA 1
ATOM 600 C C . TYR A 1 70 ? 9.505 -8.103 -3.557 1.00 88.56 70 TYR A C 1
ATOM 602 O O . TYR A 1 70 ? 9.469 -8.465 -4.736 1.00 88.56 70 TYR A O 1
ATOM 610 N N . ILE A 1 71 ? 8.994 -6.949 -3.127 1.00 93.19 71 ILE A N 1
ATOM 611 C CA . ILE A 1 71 ? 8.548 -5.857 -3.998 1.00 93.19 71 ILE A CA 1
ATOM 612 C C . ILE A 1 71 ? 9.784 -5.118 -4.510 1.00 93.19 71 ILE A C 1
ATOM 614 O O . ILE A 1 71 ? 10.772 -4.976 -3.788 1.00 93.19 71 ILE A O 1
ATOM 618 N N . VAL A 1 72 ? 9.723 -4.651 -5.752 1.00 93.69 72 VAL A N 1
ATOM 619 C CA . VAL A 1 72 ? 10.771 -3.857 -6.395 1.00 93.69 72 VAL A CA 1
ATOM 620 C C . VAL A 1 72 ? 10.255 -2.449 -6.641 1.00 93.69 72 VAL A C 1
ATOM 622 O O . VAL A 1 72 ? 9.137 -2.276 -7.119 1.00 93.69 72 VAL A O 1
ATOM 625 N N . TYR A 1 73 ? 11.114 -1.477 -6.356 1.00 93.75 73 TYR A N 1
ATOM 626 C CA . TYR A 1 73 ? 10.947 -0.071 -6.701 1.00 93.75 73 TYR A CA 1
ATOM 627 C C . TYR A 1 73 ? 11.863 0.203 -7.895 1.00 93.75 73 TYR A C 1
ATOM 629 O O . TYR A 1 73 ? 13.082 0.053 -7.773 1.00 93.75 73 TYR A O 1
ATOM 637 N N . LYS A 1 74 ? 11.299 0.502 -9.071 1.00 93.69 74 LYS A N 1
ATOM 638 C CA . LYS A 1 74 ? 12.060 0.617 -10.332 1.00 93.69 74 LYS A CA 1
ATOM 639 C C . LYS A 1 74 ? 13.139 1.698 -10.264 1.00 93.69 74 LYS A C 1
ATOM 641 O O . LYS A 1 74 ? 14.252 1.469 -10.729 1.00 93.69 74 LYS A O 1
ATOM 646 N N . ASN A 1 75 ? 12.835 2.830 -9.637 1.00 94.38 75 ASN A N 1
ATOM 647 C CA . ASN A 1 75 ? 13.774 3.929 -9.406 1.00 94.38 75 ASN A CA 1
ATOM 648 C C . ASN A 1 75 ? 14.673 3.731 -8.170 1.00 94.38 75 ASN A C 1
ATOM 650 O O . ASN A 1 75 ? 15.490 4.596 -7.873 1.00 94.38 75 ASN A O 1
ATOM 654 N N . ARG A 1 76 ? 14.552 2.595 -7.463 1.00 90.81 76 ARG A N 1
ATOM 655 C CA . ARG A 1 76 ? 15.263 2.271 -6.210 1.00 90.81 76 ARG A CA 1
ATOM 656 C C . ARG A 1 76 ? 14.923 3.181 -5.023 1.00 90.81 76 ARG A C 1
ATOM 658 O O . ARG A 1 76 ? 15.519 3.015 -3.959 1.00 90.81 76 ARG A O 1
ATOM 665 N N . ASP A 1 77 ? 13.954 4.076 -5.174 1.00 90.25 77 ASP A N 1
ATOM 666 C CA . ASP A 1 77 ? 13.413 4.891 -4.099 1.00 90.25 77 ASP A CA 1
ATOM 667 C C . ASP A 1 77 ? 12.221 4.171 -3.465 1.00 90.25 77 ASP A C 1
ATOM 669 O O . ASP A 1 77 ? 11.184 3.955 -4.087 1.00 90.25 77 ASP A O 1
ATOM 673 N N . VAL A 1 78 ? 12.394 3.770 -2.207 1.00 90.12 78 VAL A N 1
ATOM 674 C CA . VAL A 1 78 ? 11.384 3.041 -1.428 1.00 90.12 78 VAL A CA 1
ATOM 675 C C . VAL A 1 78 ? 10.265 3.937 -0.889 1.00 90.12 78 VAL A C 1
ATOM 677 O O . VAL A 1 78 ? 9.280 3.411 -0.362 1.00 90.12 78 VAL A O 1
ATOM 680 N N . THR A 1 79 ? 10.415 5.259 -1.009 1.00 90.00 79 THR A N 1
ATOM 681 C CA . THR A 1 79 ? 9.378 6.240 -0.664 1.00 90.00 79 THR A CA 1
ATOM 682 C C . THR A 1 79 ? 8.448 6.511 -1.843 1.00 90.00 79 THR A C 1
ATOM 684 O O . THR A 1 79 ? 7.259 6.738 -1.641 1.00 90.00 79 THR A O 1
ATOM 687 N N . ASP A 1 80 ? 8.929 6.357 -3.081 1.00 92.69 80 ASP A N 1
ATOM 688 C CA . ASP A 1 80 ? 8.091 6.453 -4.274 1.00 92.69 80 ASP A CA 1
ATOM 689 C C . ASP A 1 80 ? 7.231 5.192 -4.436 1.00 92.69 80 ASP A C 1
ATOM 691 O O . ASP A 1 80 ? 7.592 4.210 -5.092 1.00 92.69 80 ASP A O 1
ATOM 695 N N . CYS A 1 81 ? 6.052 5.221 -3.825 1.00 93.56 81 CYS A N 1
ATOM 696 C CA . CYS A 1 81 ? 5.067 4.152 -3.918 1.00 93.56 81 CYS A CA 1
ATOM 697 C C . CYS A 1 81 ? 4.092 4.329 -5.098 1.00 93.56 81 CYS A C 1
ATOM 699 O O . CYS A 1 81 ? 2.987 3.779 -5.064 1.00 93.56 81 CYS A O 1
ATOM 701 N N . SER A 1 82 ? 4.465 5.080 -6.141 1.00 95.94 82 SER A N 1
ATOM 702 C CA . SER A 1 82 ? 3.633 5.253 -7.335 1.00 95.94 82 SER A CA 1
ATOM 703 C C . SER A 1 82 ? 3.378 3.931 -8.066 1.00 95.94 82 SER A C 1
ATOM 705 O O . SER A 1 82 ? 4.172 2.986 -8.048 1.00 95.94 82 SER A O 1
ATOM 707 N N . TYR A 1 83 ? 2.228 3.842 -8.734 1.00 96.50 83 TYR A N 1
ATOM 708 C CA . TYR A 1 83 ? 1.776 2.631 -9.426 1.00 96.50 83 TYR A CA 1
ATOM 709 C C . TYR A 1 83 ? 2.807 2.119 -10.432 1.00 96.50 83 TYR A C 1
ATOM 711 O O . TYR A 1 83 ? 3.054 0.911 -10.530 1.00 96.50 83 TYR A O 1
ATOM 719 N N . ASP A 1 84 ? 3.419 3.040 -11.171 1.00 96.31 84 ASP A N 1
ATOM 720 C CA . ASP A 1 84 ? 4.363 2.721 -12.231 1.00 96.31 84 ASP A CA 1
ATOM 721 C C . ASP A 1 84 ? 5.749 2.361 -11.689 1.00 96.31 84 ASP A C 1
ATOM 723 O O . ASP A 1 84 ? 6.453 1.586 -12.342 1.00 96.31 84 ASP A O 1
ATOM 727 N N . ASN A 1 85 ? 6.101 2.802 -10.477 1.00 96.38 85 ASN A N 1
ATOM 728 C CA . ASN A 1 85 ? 7.357 2.455 -9.817 1.00 96.38 85 ASN A CA 1
ATOM 729 C C . ASN A 1 85 ? 7.332 1.081 -9.121 1.00 96.38 85 ASN A C 1
ATOM 731 O O . ASN A 1 85 ? 8.382 0.472 -8.914 1.00 96.38 85 ASN A O 1
ATOM 735 N N . ILE A 1 86 ? 6.146 0.549 -8.808 1.00 96.12 86 ILE A N 1
ATOM 736 C CA . ILE A 1 86 ? 5.990 -0.725 -8.094 1.00 96.12 86 ILE A CA 1
ATOM 737 C C . ILE A 1 86 ? 6.001 -1.933 -9.045 1.00 96.12 86 ILE A C 1
ATOM 739 O O . ILE A 1 86 ? 5.255 -2.000 -10.031 1.00 96.12 86 ILE A O 1
ATOM 743 N N . GLY A 1 87 ? 6.822 -2.928 -8.700 1.00 95.25 87 GLY A N 1
ATOM 744 C CA . GLY A 1 87 ? 6.915 -4.233 -9.356 1.00 95.25 87 GLY A CA 1
ATOM 745 C C . GLY A 1 87 ? 7.072 -5.394 -8.371 1.00 95.25 87 GLY A C 1
ATOM 746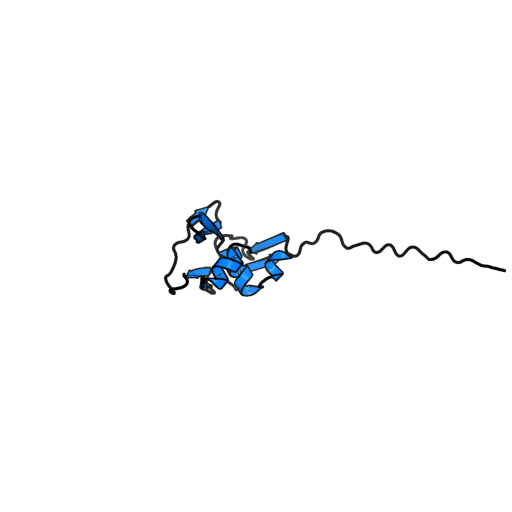 O O . GLY A 1 87 ? 7.318 -5.195 -7.182 1.00 95.25 87 GLY A O 1
ATOM 747 N N . LEU A 1 88 ? 6.953 -6.628 -8.866 1.00 94.00 88 LEU A N 1
ATOM 748 C CA . LEU A 1 88 ? 7.216 -7.841 -8.088 1.00 94.00 88 LEU A CA 1
ATOM 749 C C . LEU A 1 88 ? 8.469 -8.543 -8.612 1.00 94.00 88 LEU A C 1
ATOM 751 O O . LEU A 1 88 ? 8.644 -8.645 -9.827 1.00 94.00 88 LEU A O 1
ATOM 755 N N . LYS A 1 89 ? 9.310 -9.077 -7.717 1.00 87.75 89 LYS A N 1
ATOM 756 C CA . LYS A 1 89 ? 10.389 -9.989 -8.114 1.00 87.75 89 LYS A CA 1
ATOM 757 C C . LYS A 1 89 ? 10.061 -11.427 -7.719 1.00 87.75 89 LYS A C 1
ATOM 759 O O . LYS A 1 89 ? 10.043 -11.720 -6.520 1.00 87.75 89 LYS A O 1
ATOM 764 N N . PRO A 1 90 ? 9.859 -12.329 -8.695 1.00 79.12 90 PRO A N 1
ATOM 765 C CA . PRO A 1 90 ? 9.600 -13.735 -8.426 1.00 79.12 90 PRO A CA 1
ATOM 766 C C . PRO A 1 90 ? 10.671 -14.351 -7.532 1.00 79.12 90 PRO A C 1
ATOM 768 O O . PRO A 1 90 ? 11.841 -13.949 -7.551 1.00 79.12 90 PRO A O 1
ATOM 771 N N . ASN A 1 91 ? 10.265 -15.350 -6.758 1.00 73.94 91 ASN A N 1
ATOM 772 C CA . ASN A 1 91 ? 11.191 -16.154 -5.986 1.00 73.94 91 ASN A CA 1
ATOM 773 C C . ASN A 1 91 ? 11.953 -17.084 -6.949 1.00 73.94 91 ASN A C 1
ATOM 775 O O . ASN A 1 91 ? 11.521 -18.194 -7.233 1.00 73.94 91 ASN A O 1
ATOM 779 N N . TYR A 1 92 ? 13.070 -16.618 -7.511 1.00 62.59 92 TYR A N 1
ATOM 780 C CA . TYR A 1 92 ? 13.975 -17.479 -8.278 1.00 62.59 92 TYR A CA 1
ATOM 781 C C . TYR A 1 92 ? 14.798 -18.323 -7.298 1.00 62.59 92 TYR A C 1
ATOM 783 O O . TYR A 1 92 ? 15.946 -18.005 -6.995 1.00 62.59 92 TYR A O 1
ATOM 791 N N . GLY A 1 93 ? 14.169 -19.357 -6.740 1.00 51.88 93 GLY A N 1
ATOM 792 C CA . GLY A 1 93 ? 14.788 -20.330 -5.849 1.00 51.88 93 GLY A CA 1
ATOM 793 C C . GLY A 1 93 ? 14.453 -21.740 -6.314 1.00 51.88 93 GLY A C 1
ATOM 794 O O . GLY A 1 93 ? 13.370 -22.228 -6.027 1.00 51.88 93 GLY A O 1
ATOM 795 N N . ILE A 1 94 ? 15.421 -22.360 -6.997 1.00 50.16 94 ILE A N 1
ATOM 796 C CA . ILE A 1 94 ? 15.462 -23.757 -7.456 1.00 50.16 94 ILE A CA 1
ATOM 797 C C . ILE A 1 94 ? 14.440 -24.062 -8.565 1.00 50.16 94 ILE A C 1
ATOM 799 O O . ILE A 1 94 ? 13.299 -24.435 -8.314 1.00 50.16 94 ILE A O 1
ATOM 803 N N . LYS A 1 95 ? 14.885 -23.986 -9.831 1.00 47.62 95 LYS A N 1
ATOM 804 C CA . LYS A 1 95 ? 14.315 -24.866 -10.863 1.00 47.62 95 LYS A CA 1
ATOM 805 C C . LYS A 1 95 ? 14.371 -26.272 -10.266 1.00 47.62 95 LYS A C 1
ATOM 807 O O . LYS A 1 95 ? 15.478 -26.727 -9.985 1.00 47.62 95 LYS A O 1
ATOM 812 N N . GLN A 1 96 ? 13.233 -26.928 -10.033 1.00 48.56 96 GLN A N 1
ATOM 813 C CA . GLN A 1 96 ? 13.239 -28.374 -9.845 1.00 48.56 96 GLN A CA 1
ATOM 814 C C . GLN A 1 96 ? 13.982 -28.939 -11.053 1.00 48.56 96 GLN A C 1
ATOM 816 O O . GLN A 1 96 ? 13.494 -28.881 -12.181 1.00 48.56 96 GLN A O 1
ATOM 821 N N . VAL A 1 97 ? 15.216 -29.385 -10.832 1.00 50.56 97 VAL A N 1
ATOM 822 C CA . VAL A 1 97 ? 15.892 -30.263 -11.769 1.00 50.56 97 VAL A CA 1
ATOM 823 C C . VAL A 1 97 ? 15.069 -31.536 -11.690 1.00 50.56 97 VAL A C 1
ATOM 825 O O . VAL A 1 97 ? 15.212 -32.317 -10.753 1.00 50.56 97 VAL A O 1
ATOM 828 N N . ILE A 1 98 ? 14.121 -31.689 -12.612 1.00 54.91 98 ILE A N 1
ATOM 829 C CA . ILE A 1 98 ? 13.500 -32.980 -12.864 1.00 54.91 98 ILE A CA 1
ATOM 830 C C . ILE A 1 98 ? 14.634 -33.821 -13.443 1.00 54.91 98 ILE A C 1
ATOM 832 O O . ILE A 1 98 ? 14.953 -33.733 -14.626 1.00 54.91 98 ILE A O 1
ATOM 836 N N . ILE A 1 99 ? 15.329 -34.553 -12.574 1.00 52.31 99 ILE A N 1
ATOM 837 C CA . ILE A 1 99 ? 16.227 -35.615 -13.001 1.00 52.31 99 ILE A CA 1
ATOM 838 C C . ILE A 1 99 ? 15.291 -36.713 -13.497 1.00 52.31 99 ILE A C 1
ATOM 840 O O . ILE A 1 99 ? 14.809 -37.525 -12.709 1.00 52.31 99 ILE A O 1
ATOM 844 N N . ASN A 1 100 ? 14.982 -36.704 -14.793 1.00 49.16 100 ASN A N 1
ATOM 845 C CA . ASN A 1 100 ? 14.467 -37.899 -15.442 1.00 49.16 100 ASN A CA 1
ATOM 846 C C . ASN A 1 100 ? 15.571 -38.949 -15.297 1.00 49.16 100 ASN A C 1
ATOM 848 O O . ASN A 1 100 ? 16.605 -38.861 -15.960 1.00 49.16 100 ASN A O 1
ATOM 852 N N . LYS A 1 101 ? 15.396 -39.893 -14.365 1.00 53.12 101 LYS A N 1
ATOM 853 C CA . LYS A 1 101 ? 16.185 -41.124 -14.374 1.00 53.12 101 LYS A CA 1
ATOM 854 C C . LYS A 1 101 ? 15.962 -41.767 -15.748 1.00 53.12 101 LYS A C 1
ATOM 856 O O . LYS A 1 101 ? 14.800 -41.887 -16.136 1.00 53.12 101 LYS A O 1
ATOM 861 N N . PRO A 1 102 ? 17.011 -42.141 -16.495 1.00 51.47 102 PRO A N 1
ATOM 862 C CA . PRO A 1 102 ? 16.814 -43.010 -17.641 1.00 51.47 102 PRO A CA 1
ATOM 863 C C . PRO A 1 102 ? 16.225 -44.313 -17.104 1.00 51.47 102 PRO A C 1
ATOM 865 O O . PRO A 1 102 ? 16.792 -44.924 -16.196 1.00 51.47 102 PRO A O 1
ATOM 868 N N . GLU A 1 103 ? 15.045 -44.671 -17.599 1.00 55.31 103 GLU A N 1
ATOM 869 C CA . GLU A 1 103 ? 14.469 -45.988 -17.378 1.00 55.31 103 GLU A CA 1
ATOM 870 C C . GLU A 1 103 ? 15.506 -47.025 -17.813 1.00 55.31 103 GLU A C 1
ATOM 872 O O . GLU A 1 103 ? 16.101 -46.925 -18.890 1.00 55.31 103 GLU A O 1
ATOM 877 N N . GLU A 1 104 ? 15.782 -47.967 -16.916 1.00 50.44 104 GLU A N 1
ATOM 878 C CA . GLU A 1 104 ? 16.619 -49.124 -17.182 1.00 50.44 104 GLU A CA 1
ATOM 879 C C . GLU A 1 104 ? 16.056 -49.836 -18.412 1.00 50.44 104 GLU A C 1
ATOM 881 O O . GLU A 1 104 ? 14.963 -50.401 -18.382 1.00 50.44 104 GLU A O 1
ATOM 886 N N . VAL A 1 105 ? 16.798 -49.787 -19.519 1.00 54.72 105 VAL A N 1
ATOM 887 C CA . VAL A 1 105 ? 16.529 -50.640 -20.671 1.00 54.72 105 VAL A CA 1
ATOM 888 C C . VAL A 1 105 ? 16.892 -52.057 -20.242 1.00 54.72 105 VAL A C 1
ATOM 890 O O . VAL A 1 105 ? 18.040 -52.485 -20.356 1.00 54.72 105 VAL A O 1
ATOM 893 N N . ALA A 1 106 ? 15.910 -52.772 -19.700 1.00 51.41 106 ALA A N 1
ATOM 894 C CA . ALA A 1 106 ? 15.957 -54.215 -19.586 1.00 51.41 106 ALA A CA 1
ATOM 895 C C . ALA A 1 106 ? 15.947 -54.789 -21.010 1.00 51.41 106 ALA A C 1
ATOM 897 O O . ALA A 1 106 ? 14.902 -54.903 -21.650 1.00 51.41 106 ALA A O 1
ATOM 898 N N . PHE A 1 107 ? 17.133 -55.100 -21.531 1.00 45.00 107 PHE A N 1
ATOM 899 C CA . PHE A 1 107 ? 17.269 -55.984 -22.680 1.00 45.00 107 PHE A CA 1
ATOM 900 C C . PHE A 1 107 ? 17.047 -57.413 -22.174 1.00 45.00 107 PHE A C 1
ATOM 902 O O . PHE A 1 107 ? 17.952 -58.036 -21.621 1.00 45.00 107 PHE A O 1
ATOM 909 N N . GLU A 1 108 ? 15.823 -57.916 -22.316 1.00 49.03 108 GLU A N 1
ATOM 910 C CA . GLU A 1 108 ? 15.592 -59.355 -22.328 1.00 49.03 108 GLU A CA 1
ATOM 911 C C . GLU A 1 108 ? 15.753 -59.885 -23.759 1.00 49.03 108 GLU A C 1
ATOM 913 O O . GLU A 1 108 ? 15.042 -59.451 -24.668 1.00 49.03 108 GLU A O 1
ATOM 918 N N . ARG A 1 109 ? 16.615 -60.909 -23.852 1.00 44.38 109 ARG A N 1
ATOM 919 C CA . ARG A 1 109 ? 16.863 -61.885 -24.931 1.00 44.38 109 ARG A CA 1
ATOM 920 C C . ARG A 1 109 ? 18.019 -61.596 -25.881 1.00 44.38 109 ARG A C 1
ATOM 922 O O . ARG A 1 109 ? 17.897 -60.719 -26.759 1.00 44.38 109 ARG A O 1
#

Mean predicted aligned error: 9.24 Å

pLDDT: mean 84.36, std 15.66, range [44.38, 96.94]

Foldseek 3Di:
DDPLVVQVVQQWDADLQLWIAHNVRHTDDFDADPQWTKDWDDDPNDIDIDTSLLNLCCVQPNPVLVQAPDWAQQVNRNNRS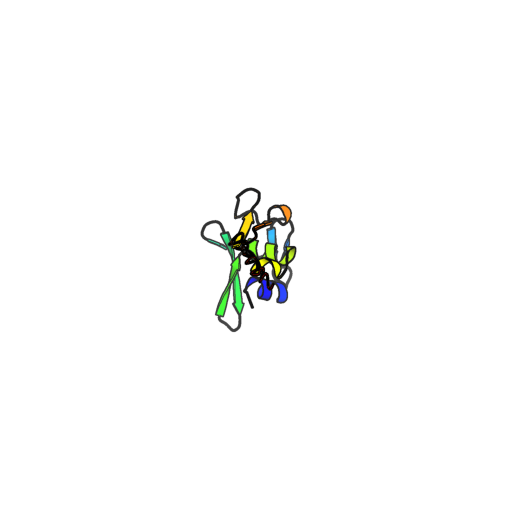HNVRIDTHGDPDDDPPPPPDPDPPPDDD

Radius of gyration: 20.84 Å; Cα contacts (8 Å, |Δi|>4): 166; chains: 1; bounding box: 31×73×44 Å

Nearest PDB structures (foldseek):
  1evw-assembly2_D  TM=6.388E-01  e=1.776E-01  Physarum polycephalum
  1a73-assembly1_A  TM=6.428E-01  e=2.010E-01  Physarum polycephalum
  1cyq-assembly1_A  TM=6.442E-01  e=3.301E-01  Physarum polycephalum
  2o6m-assembly1_B  TM=5.297E-01  e=7.393E-01  Physarum polycephalum